Protein AF-A0A4Y2FXB4-F1 (afdb_monomer_lite)

Foldseek 3Di:
DKDFDDLVNVVPPPPDPPVVSVVQPVVPDFRWIKDFPDDAQPKTWIWIATPDPPDGDIDIDMPADDDPNDGPVLLVVQVVCVVVQNHPVVSVVRTPHPSVVSVVVVVVVVVVVVVVQLVVQVVVQCVVQVDPDPDDDFDKDKDKDFDDPPHPFTKMKIFIATPVPRGTNDIDIDGPDDDD

Secondary structure (DSSP, 8-state):
--EEPPHHHHHT-TTS-HHHHHHHHTTS---EEEEEEEEETTEEEEEEEE--TT---EEEEESS-EETTEEHHHHHHHHHHHHTT-HHHHHHHH----HHHHHHHHHHHHHHHHHHHHHHHHHHHHHHTT--SS-----EEEEEEEPPTT-SS-EEEEEEEETTT--EEEEEEEESS---

InterPro domains:
  IPR049012 Mutator-like transposase domain [PF20700] (34-180)

Organism: Araneus ventricosus (NCBI:txid182803)

Radius of gyration: 25.24 Å; chains: 1; bounding box: 47×48×73 Å

pLDDT: mean 80.43, std 16.55, range [39.0, 97.69]

Sequence (180 aa):
MNHRAGLDFVAWIDDVPYDEICLISHQGKANLYLFEDSVFGLCFNLTLKCNSSNCDFVKAFSTSKKFNKLNEINLRIVYGLRLIGRGFSAAVKLSKMAYRSLEERILLAATEVAKKTMATAAQEVKSLKNSKENVTRCGESVDSTWQRSGYSSLNNCVSVLAIDTGKILDVEIMSQYCRT

Structure (mmCIF, N/CA/C/O backbone):
data_AF-A0A4Y2FXB4-F1
#
_entry.id   AF-A0A4Y2FXB4-F1
#
loop_
_atom_site.group_PDB
_atom_site.id
_atom_site.type_symbol
_atom_site.label_atom_id
_atom_site.label_alt_id
_atom_site.label_comp_id
_atom_site.label_asym_id
_atom_site.label_entity_id
_atom_site.label_seq_id
_atom_site.pdbx_PDB_ins_code
_atom_site.Cartn_x
_atom_site.Cartn_y
_atom_site.Cartn_z
_atom_site.occupancy
_atom_site.B_iso_or_equiv
_atom_site.auth_seq_id
_atom_site.auth_comp_id
_atom_site.auth_asym_id
_atom_site.auth_atom_id
_atom_site.pdbx_PDB_model_num
ATOM 1 N N . MET A 1 1 ? 15.535 -2.207 -28.337 1.00 39.97 1 MET A N 1
ATOM 2 C CA . MET A 1 1 ? 14.732 -1.967 -29.560 1.00 39.97 1 MET A CA 1
ATOM 3 C C . MET A 1 1 ? 14.770 -0.473 -29.839 1.00 39.97 1 MET A C 1
ATOM 5 O O . MET A 1 1 ? 14.560 0.281 -28.902 1.00 39.97 1 MET A O 1
ATOM 9 N N . ASN A 1 2 ? 15.088 -0.042 -31.063 1.00 43.62 2 ASN A N 1
ATOM 10 C CA . ASN A 1 2 ? 15.205 1.384 -31.396 1.00 43.62 2 ASN A CA 1
ATOM 11 C C . ASN A 1 2 ? 13.906 1.848 -32.053 1.00 43.62 2 ASN A C 1
ATOM 13 O O . ASN A 1 2 ? 13.555 1.351 -33.124 1.00 43.62 2 ASN A O 1
ATOM 17 N N . HIS A 1 3 ? 13.204 2.790 -31.429 1.00 51.88 3 HIS A N 1
ATOM 18 C CA . HIS A 1 3 ? 11.967 3.346 -31.971 1.00 51.88 3 HIS A CA 1
ATOM 19 C C . HIS A 1 3 ? 12.134 4.841 -32.239 1.00 51.88 3 HIS A C 1
ATOM 21 O O . HIS A 1 3 ? 12.693 5.581 -31.428 1.00 51.88 3 HIS A O 1
ATOM 27 N N . ARG A 1 4 ? 11.652 5.283 -33.404 1.00 48.00 4 ARG A N 1
ATOM 28 C CA . ARG A 1 4 ? 11.570 6.703 -33.746 1.00 48.00 4 ARG A CA 1
ATOM 29 C C . ARG A 1 4 ? 10.446 7.316 -32.913 1.00 48.00 4 ARG A C 1
ATOM 31 O O . ARG A 1 4 ? 9.301 6.892 -33.051 1.00 48.00 4 ARG A O 1
ATOM 38 N N . ALA A 1 5 ? 10.765 8.276 -32.050 1.00 55.62 5 ALA A N 1
ATOM 39 C CA . ALA A 1 5 ? 9.751 8.965 -31.259 1.00 55.62 5 ALA A CA 1
ATOM 40 C C . ALA A 1 5 ? 9.024 9.994 -32.143 1.00 55.62 5 ALA A C 1
ATOM 42 O O . ALA A 1 5 ? 9.665 10.827 -32.785 1.00 55.62 5 ALA A O 1
ATOM 43 N N . GLY A 1 6 ? 7.693 9.913 -32.209 1.00 52.28 6 GLY A N 1
ATOM 44 C CA . GLY A 1 6 ? 6.861 10.971 -32.791 1.00 52.28 6 GLY A CA 1
ATOM 45 C C . GLY A 1 6 ? 6.771 12.171 -31.843 1.00 52.28 6 GLY A C 1
ATOM 46 O O . GLY A 1 6 ? 6.903 12.001 -30.634 1.00 52.28 6 GLY A O 1
ATOM 47 N N . LEU A 1 7 ? 6.534 13.372 -32.379 1.00 49.88 7 LEU A N 1
ATOM 48 C CA . LEU A 1 7 ? 6.440 14.615 -31.594 1.00 49.88 7 LEU A CA 1
ATOM 49 C C . LEU A 1 7 ? 5.371 14.534 -30.483 1.00 49.88 7 LEU A C 1
ATOM 51 O O . LEU A 1 7 ? 5.604 15.027 -29.383 1.00 49.88 7 LEU A O 1
ATOM 55 N N . ASP A 1 8 ? 4.271 13.812 -30.723 1.00 47.03 8 ASP A N 1
ATOM 56 C CA . ASP A 1 8 ? 3.184 13.612 -29.749 1.00 47.03 8 ASP A CA 1
ATOM 57 C C . ASP A 1 8 ? 3.605 12.794 -28.511 1.00 47.03 8 ASP A C 1
ATOM 59 O O . ASP A 1 8 ? 3.072 12.990 -27.423 1.00 47.03 8 ASP A O 1
ATOM 63 N N . PHE A 1 9 ? 4.591 11.897 -28.644 1.00 46.62 9 PHE A N 1
ATOM 64 C CA . PHE A 1 9 ? 5.123 11.110 -27.520 1.00 46.62 9 PHE A CA 1
ATOM 65 C C . PHE A 1 9 ? 5.947 11.976 -26.559 1.00 46.62 9 PHE A C 1
ATOM 67 O O . PHE A 1 9 ? 6.019 11.699 -25.365 1.00 46.62 9 PHE A O 1
ATOM 74 N N . VAL A 1 10 ? 6.568 13.035 -27.081 1.00 47.41 10 VAL A N 1
ATOM 75 C CA . VAL A 1 10 ? 7.488 13.891 -26.328 1.00 47.41 10 VAL A CA 1
ATOM 76 C C . VAL A 1 10 ? 6.727 14.895 -25.448 1.00 47.41 10 VAL A C 1
ATOM 78 O O . VAL A 1 10 ? 7.188 15.213 -24.358 1.00 47.41 10 VAL A O 1
ATOM 81 N N . ALA A 1 11 ? 5.525 15.313 -25.862 1.00 43.56 11 ALA A N 1
ATOM 82 C CA . ALA A 1 11 ? 4.641 16.190 -25.086 1.00 43.56 11 ALA A CA 1
ATOM 83 C C . ALA A 1 11 ? 4.040 15.520 -23.828 1.00 43.56 11 ALA A C 1
ATOM 85 O O . ALA A 1 11 ? 3.647 16.203 -22.888 1.00 43.56 11 ALA A O 1
ATOM 86 N N . TRP A 1 12 ? 3.977 14.184 -23.771 1.00 44.16 12 TRP A N 1
ATOM 87 C CA . TRP A 1 12 ? 3.423 13.453 -22.618 1.00 44.16 12 TRP A CA 1
ATOM 88 C C . TRP A 1 12 ? 4.436 13.235 -21.480 1.00 44.16 12 TRP A C 1
ATOM 90 O O . TRP A 1 12 ? 4.103 12.669 -20.440 1.00 44.16 12 TRP A O 1
ATOM 100 N N . ILE A 1 13 ? 5.694 13.641 -21.670 1.00 52.84 13 ILE A N 1
ATOM 101 C CA . ILE A 1 13 ? 6.731 13.531 -20.646 1.00 52.84 13 ILE A CA 1
ATOM 102 C C . ILE A 1 13 ? 6.708 14.827 -19.830 1.00 52.84 13 ILE A C 1
ATOM 104 O O . ILE A 1 13 ? 7.399 15.784 -20.165 1.00 52.84 13 ILE A O 1
ATOM 108 N N . ASP A 1 14 ? 5.936 14.843 -18.740 1.00 47.28 14 ASP A N 1
ATOM 109 C CA . ASP A 1 14 ? 5.791 15.992 -17.819 1.00 47.28 14 ASP A CA 1
ATOM 110 C C . ASP A 1 14 ? 7.130 16.528 -17.244 1.00 47.28 14 ASP A C 1
ATOM 112 O O . ASP A 1 14 ? 7.168 17.605 -16.654 1.00 47.28 14 ASP A O 1
ATOM 116 N N . ASP A 1 15 ? 8.235 15.793 -17.419 1.00 49.50 15 ASP A N 1
ATOM 117 C CA . ASP A 1 15 ? 9.588 16.128 -16.948 1.00 49.50 15 ASP A CA 1
ATOM 118 C C . ASP A 1 15 ? 10.507 16.750 -18.029 1.00 49.50 15 ASP A C 1
ATOM 120 O O . ASP A 1 15 ? 11.702 16.971 -17.780 1.00 49.50 15 ASP A O 1
ATOM 124 N N . VAL A 1 16 ? 10.000 17.030 -19.237 1.00 50.66 16 VAL A N 1
ATOM 125 C CA . VAL A 1 16 ? 10.765 17.736 -20.279 1.00 50.66 16 VAL A CA 1
ATOM 126 C C . VAL A 1 16 ? 10.115 19.095 -20.555 1.00 50.66 16 VAL A C 1
ATOM 128 O O . VAL A 1 16 ? 8.972 19.136 -21.007 1.00 50.66 16 VAL A O 1
ATOM 131 N N . PRO A 1 17 ? 10.808 20.222 -20.295 1.00 51.00 17 PRO A N 1
ATOM 132 C CA . PRO A 1 17 ? 10.252 21.533 -20.591 1.00 51.00 17 PRO A CA 1
ATOM 133 C C . PRO A 1 17 ? 9.960 21.645 -22.092 1.00 51.00 17 PRO A C 1
ATOM 135 O O . PRO A 1 17 ? 10.839 21.431 -22.930 1.00 51.00 17 PRO A O 1
ATOM 138 N N . TYR A 1 18 ? 8.710 21.987 -22.418 1.00 47.38 18 TYR A N 1
ATOM 139 C CA . TYR A 1 18 ? 8.207 22.131 -23.787 1.00 47.38 18 TYR A CA 1
ATOM 140 C C . TYR A 1 18 ? 9.091 23.048 -24.649 1.00 47.38 18 TYR A C 1
ATOM 142 O O . TYR A 1 18 ? 9.254 22.792 -25.842 1.00 47.38 18 TYR A O 1
ATOM 150 N N . ASP A 1 19 ? 9.729 24.051 -24.043 1.00 49.66 19 ASP A N 1
ATOM 151 C CA . ASP A 1 19 ? 10.603 25.010 -24.723 1.00 49.66 19 ASP A CA 1
ATOM 152 C C . ASP A 1 19 ? 11.883 24.365 -25.298 1.00 49.66 19 ASP A C 1
ATOM 154 O O . ASP A 1 19 ? 12.317 24.726 -26.394 1.00 49.66 19 ASP A O 1
ATOM 158 N N . GLU A 1 20 ? 12.458 23.354 -24.629 1.00 49.16 20 GLU A N 1
ATOM 159 C CA . GLU A 1 20 ? 13.649 22.632 -25.118 1.00 49.16 20 GLU A CA 1
ATOM 160 C C . GLU A 1 20 ? 13.309 21.693 -26.286 1.00 49.16 20 GLU A C 1
ATOM 162 O O . GLU A 1 20 ? 14.073 21.571 -27.245 1.00 49.16 20 GLU A O 1
ATOM 167 N N . ILE A 1 21 ? 12.133 21.061 -26.243 1.00 51.69 21 ILE A N 1
ATOM 168 C CA . ILE A 1 21 ? 11.637 20.178 -27.311 1.00 51.69 21 ILE A CA 1
ATOM 169 C C . ILE A 1 21 ? 11.300 20.997 -28.562 1.00 51.69 21 ILE A C 1
ATOM 171 O O . ILE A 1 21 ? 11.603 20.592 -29.690 1.00 51.69 21 ILE A O 1
ATOM 175 N N . CYS A 1 22 ? 10.696 22.172 -28.364 1.00 47.12 22 CYS A N 1
ATOM 176 C CA . CYS A 1 22 ? 10.256 23.046 -29.442 1.00 47.12 22 CYS A CA 1
ATOM 177 C C . CYS A 1 22 ? 11.445 23.609 -30.242 1.00 47.12 22 CYS A C 1
ATOM 179 O O . CYS A 1 22 ? 11.401 23.606 -31.476 1.00 47.12 22 CYS A O 1
ATOM 181 N N . LEU A 1 23 ? 12.551 23.967 -29.571 1.00 48.41 23 LEU A N 1
ATOM 182 C CA . LEU A 1 23 ? 13.797 24.422 -30.211 1.00 48.41 23 LEU A CA 1
ATOM 183 C C . LEU A 1 23 ? 14.425 23.363 -31.134 1.00 48.41 23 LEU A C 1
ATOM 185 O O . LEU A 1 23 ? 14.951 23.700 -32.195 1.00 48.41 23 LEU A O 1
ATOM 189 N N . ILE A 1 24 ? 14.317 22.079 -30.781 1.00 50.72 24 ILE A N 1
ATOM 190 C CA . ILE A 1 24 ? 14.834 20.962 -31.589 1.00 50.72 24 ILE A CA 1
ATOM 191 C C . ILE A 1 24 ? 13.930 20.689 -32.804 1.00 50.72 24 ILE A C 1
ATOM 193 O O . ILE A 1 24 ? 14.412 20.304 -33.873 1.00 50.72 24 ILE A O 1
ATOM 197 N N . SER A 1 25 ? 12.619 20.925 -32.677 1.00 48.75 25 SER A N 1
ATOM 198 C CA . SER A 1 25 ? 11.655 20.743 -33.772 1.00 48.75 25 SER A CA 1
ATOM 199 C C . SER A 1 25 ? 11.704 21.867 -34.821 1.00 48.75 25 SER A C 1
ATOM 201 O O . SER A 1 25 ? 11.526 21.602 -36.014 1.00 48.75 25 SER A O 1
ATOM 203 N N . HIS A 1 26 ? 12.030 23.098 -34.404 1.00 46.84 26 HIS A N 1
ATOM 204 C CA . HIS A 1 26 ? 12.062 24.283 -35.269 1.00 46.84 26 HIS A CA 1
ATOM 205 C C . HIS A 1 26 ? 13.178 24.260 -36.328 1.00 46.84 26 HIS A C 1
ATOM 207 O O . HIS A 1 26 ? 13.097 24.995 -37.310 1.00 46.84 26 HIS A O 1
ATOM 213 N N . GLN A 1 27 ? 14.188 23.394 -36.182 1.00 51.00 27 GLN A N 1
ATOM 214 C CA . GLN A 1 27 ? 15.261 23.224 -37.172 1.00 51.00 27 GLN A CA 1
ATOM 215 C C . GLN A 1 27 ? 14.937 22.231 -38.302 1.00 51.00 27 GLN A C 1
ATOM 217 O O . GLN A 1 27 ? 15.757 22.058 -39.197 1.00 51.00 27 GLN A O 1
ATOM 222 N N . GLY A 1 28 ? 13.750 21.610 -38.310 1.00 47.88 28 GLY A N 1
ATOM 223 C CA . GLY A 1 28 ? 13.306 20.746 -39.406 1.00 47.88 28 GLY A CA 1
ATOM 224 C C . GLY A 1 28 ? 14.086 19.424 -39.495 1.00 47.88 28 GLY A C 1
ATOM 225 O O . GLY A 1 28 ? 15.214 19.368 -39.966 1.00 47.88 28 GLY A O 1
ATOM 226 N N . LYS A 1 29 ? 13.433 18.315 -39.117 1.00 53.12 29 LYS A N 1
ATOM 227 C CA . LYS A 1 29 ? 13.954 16.925 -39.148 1.00 53.12 29 LYS A CA 1
ATOM 228 C C . LYS A 1 29 ? 15.009 16.567 -38.086 1.00 53.12 29 LYS A C 1
ATOM 230 O O . LYS A 1 29 ? 15.962 15.845 -38.383 1.00 53.12 29 LYS A O 1
ATOM 235 N N . ALA A 1 30 ? 14.817 16.949 -36.826 1.00 57.81 30 ALA A N 1
ATOM 236 C CA . ALA A 1 30 ? 15.563 16.296 -35.752 1.00 57.81 30 ALA A CA 1
ATOM 237 C C . ALA A 1 30 ? 15.137 14.819 -35.642 1.00 57.81 30 ALA A C 1
ATOM 239 O O . ALA A 1 30 ? 14.009 14.499 -35.266 1.00 57.81 30 ALA A O 1
ATOM 240 N N . ASN A 1 31 ? 16.034 13.899 -36.009 1.00 71.94 31 ASN A N 1
ATOM 241 C CA . ASN A 1 31 ? 15.833 12.472 -35.771 1.00 71.94 31 ASN A CA 1
ATOM 242 C C . ASN A 1 31 ? 16.103 12.190 -34.290 1.00 71.94 31 ASN A C 1
ATOM 244 O O . ASN A 1 31 ? 17.242 11.925 -33.900 1.00 71.94 31 ASN A O 1
ATOM 248 N N . LEU A 1 32 ? 15.053 12.296 -33.479 1.00 78.75 32 LEU A N 1
ATOM 249 C CA . LEU A 1 32 ? 15.070 11.901 -32.079 1.00 78.75 32 LEU A CA 1
ATOM 250 C C . LEU A 1 32 ? 14.934 10.380 -31.968 1.00 78.75 32 LEU A C 1
ATOM 252 O O . LEU A 1 32 ? 14.031 9.772 -32.552 1.00 78.75 32 LEU A O 1
ATOM 256 N N . TYR A 1 33 ? 15.835 9.781 -31.201 1.00 82.94 33 TYR A N 1
ATOM 257 C CA . TYR A 1 33 ? 15.826 8.361 -30.885 1.00 82.94 33 TYR A CA 1
ATOM 258 C C . TYR A 1 33 ? 15.604 8.181 -29.395 1.00 82.94 33 TYR A C 1
ATOM 260 O O . TYR A 1 33 ? 16.237 8.849 -28.576 1.00 82.94 33 TYR A O 1
ATOM 268 N N . LEU A 1 34 ? 14.700 7.265 -29.071 1.00 84.12 34 LEU A N 1
ATOM 269 C CA . LEU A 1 34 ? 14.448 6.835 -27.711 1.00 84.12 34 LEU A CA 1
ATOM 270 C C . LEU A 1 34 ? 15.200 5.529 -27.463 1.00 84.12 34 LEU A C 1
ATOM 272 O O . LEU A 1 34 ? 15.024 4.554 -28.199 1.00 84.12 34 LEU A O 1
ATOM 276 N N . PHE A 1 35 ? 16.026 5.527 -26.428 1.00 87.62 35 PHE A N 1
ATOM 277 C CA . PHE A 1 35 ? 16.794 4.382 -25.970 1.00 87.62 35 PHE A CA 1
ATOM 278 C C . PHE A 1 35 ? 16.254 3.917 -24.625 1.00 87.62 35 PHE A C 1
ATOM 280 O O . PHE A 1 35 ? 15.911 4.731 -23.773 1.00 87.62 35 PHE A O 1
ATOM 287 N N . GLU A 1 36 ? 16.178 2.604 -24.444 1.00 91.69 36 GLU A N 1
ATOM 288 C CA . GLU A 1 36 ? 15.923 1.999 -23.142 1.00 91.69 36 GLU A CA 1
ATOM 289 C C . GLU A 1 36 ? 17.267 1.693 -22.484 1.00 91.69 36 GLU A C 1
ATOM 291 O O . GLU A 1 36 ? 18.025 0.865 -22.988 1.00 91.69 36 GLU A O 1
ATOM 296 N N . ASP A 1 37 ? 17.562 2.364 -21.372 1.00 89.69 37 ASP A N 1
ATOM 297 C CA . ASP A 1 37 ? 18.833 2.196 -20.664 1.00 89.69 37 ASP A CA 1
ATOM 298 C C . ASP A 1 37 ? 18.769 1.034 -19.673 1.00 89.69 37 ASP A C 1
ATOM 300 O O . ASP A 1 37 ? 19.733 0.296 -19.479 1.00 89.69 37 ASP A O 1
ATOM 304 N N . SER A 1 38 ? 17.638 0.894 -18.977 1.00 89.19 38 SER A N 1
ATOM 305 C CA . SER A 1 38 ? 17.436 -0.171 -17.992 1.00 89.19 38 SER A CA 1
ATOM 306 C C . SER A 1 38 ? 15.969 -0.358 -17.621 1.00 89.19 38 SER A C 1
ATOM 308 O O . SER A 1 38 ? 15.172 0.582 -17.647 1.00 89.19 38 SER A O 1
ATOM 310 N N . VAL A 1 39 ? 15.641 -1.579 -17.191 1.00 89.81 39 VAL A N 1
ATOM 311 C CA . VAL A 1 39 ? 14.295 -1.978 -16.763 1.00 89.81 39 VAL A CA 1
ATOM 312 C C . VAL A 1 39 ? 14.332 -2.498 -15.330 1.00 89.81 39 VAL A C 1
ATOM 314 O O . VAL A 1 39 ? 15.096 -3.403 -14.998 1.00 89.81 39 VAL A O 1
ATOM 317 N N . PHE A 1 40 ? 13.467 -1.950 -14.478 1.00 88.19 40 PHE A N 1
ATOM 318 C CA . PHE A 1 40 ? 13.295 -2.365 -13.087 1.00 88.19 40 PHE A CA 1
ATOM 319 C C . PHE A 1 40 ? 11.821 -2.656 -12.808 1.00 88.19 40 PHE A C 1
ATOM 321 O O . PHE A 1 40 ? 11.053 -1.760 -12.445 1.00 88.19 40 PHE A O 1
ATOM 328 N N . GLY A 1 41 ? 11.414 -3.920 -12.943 1.00 89.94 41 GLY A N 1
ATOM 329 C CA . GLY A 1 41 ? 10.000 -4.299 -12.883 1.00 89.94 41 GLY A CA 1
ATOM 330 C C . GLY A 1 41 ? 9.238 -3.716 -14.074 1.00 89.94 41 GLY A C 1
ATOM 331 O O . GLY A 1 41 ? 9.528 -4.078 -15.206 1.00 89.94 41 GLY A O 1
ATOM 332 N N . LEU A 1 42 ? 8.295 -2.808 -13.808 1.00 90.75 42 LEU A N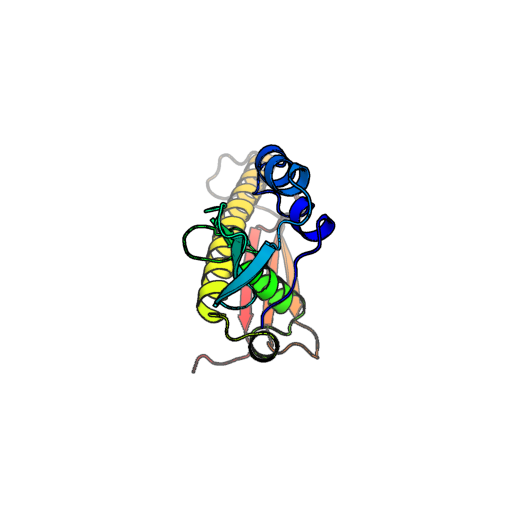 1
ATOM 333 C CA . LEU A 1 42 ? 7.517 -2.072 -14.816 1.00 90.75 42 LEU A CA 1
ATOM 334 C C . LEU A 1 42 ? 8.043 -0.650 -15.079 1.00 90.75 42 LEU A C 1
ATOM 336 O O . LEU A 1 42 ? 7.426 0.118 -15.811 1.00 90.75 42 LEU A O 1
ATOM 340 N N . CYS A 1 43 ? 9.149 -0.268 -14.444 1.00 91.06 43 CYS A N 1
ATOM 341 C CA . CYS A 1 43 ? 9.775 1.030 -14.652 1.00 91.06 43 CYS A CA 1
ATOM 342 C C . CYS A 1 43 ? 10.871 0.918 -15.707 1.00 91.06 43 CYS A C 1
ATOM 344 O O . CYS A 1 43 ? 11.767 0.082 -15.569 1.00 91.06 43 CYS A O 1
ATOM 346 N N . PHE A 1 44 ? 10.837 1.814 -16.687 1.00 90.69 44 PHE A N 1
ATOM 347 C CA . PHE A 1 44 ? 11.839 1.938 -17.737 1.00 90.69 44 PHE A CA 1
ATOM 348 C C . PHE A 1 44 ? 12.600 3.243 -17.512 1.00 90.69 44 PHE A C 1
ATOM 350 O O . PHE A 1 44 ? 11.985 4.296 -17.332 1.00 90.69 44 PHE A O 1
ATOM 357 N N . ASN A 1 45 ? 13.929 3.177 -17.477 1.00 90.81 45 ASN A N 1
ATOM 358 C CA . ASN A 1 45 ? 14.759 4.370 -17.613 1.00 90.81 45 ASN A CA 1
ATOM 359 C C . ASN A 1 45 ? 15.063 4.530 -19.101 1.00 90.81 45 ASN A C 1
ATOM 361 O O . ASN A 1 45 ? 15.537 3.588 -19.742 1.00 90.81 45 ASN A O 1
ATOM 365 N N . LEU A 1 46 ? 14.721 5.695 -19.632 1.00 90.69 46 LEU A N 1
ATOM 366 C CA . LEU A 1 46 ? 14.770 5.998 -21.048 1.00 90.69 46 LEU A CA 1
ATOM 367 C C . LEU A 1 46 ? 15.684 7.194 -21.288 1.00 90.69 46 LEU A C 1
ATOM 369 O O . LEU A 1 46 ? 15.667 8.156 -20.520 1.00 90.69 46 LEU A O 1
ATOM 373 N N . THR A 1 47 ? 16.402 7.169 -22.403 1.00 91.38 47 THR A N 1
ATOM 374 C CA . THR A 1 47 ? 17.197 8.294 -22.883 1.00 91.38 47 THR A CA 1
ATOM 375 C C . THR A 1 47 ? 16.699 8.735 -24.249 1.00 91.38 47 THR A C 1
ATOM 377 O O . THR A 1 47 ? 16.671 7.962 -25.205 1.00 91.38 47 THR A O 1
ATOM 380 N N . LEU A 1 48 ? 16.315 10.003 -24.354 1.00 89.06 48 LEU A N 1
ATOM 381 C CA . LEU A 1 48 ? 16.002 10.664 -25.611 1.00 89.06 48 LEU A CA 1
ATOM 382 C C . LEU A 1 48 ? 17.262 11.363 -26.121 1.00 89.06 48 LEU A C 1
ATOM 384 O O . LEU A 1 48 ? 17.821 12.210 -25.427 1.00 89.06 48 LEU A O 1
ATOM 388 N N . LYS A 1 49 ? 17.708 11.020 -27.328 1.00 87.00 49 LYS A N 1
ATOM 389 C CA . LYS A 1 49 ? 18.904 11.605 -27.945 1.00 87.00 49 LYS A CA 1
ATOM 390 C C . LYS A 1 49 ? 18.608 12.115 -29.349 1.00 87.00 49 LYS A C 1
ATOM 392 O O . LYS A 1 49 ? 17.937 11.444 -30.137 1.00 87.00 49 LYS A O 1
ATOM 397 N N . CYS A 1 50 ? 19.157 13.280 -29.682 1.00 84.19 50 CYS A N 1
ATOM 398 C CA . CYS A 1 50 ? 19.193 13.756 -31.058 1.00 84.19 50 CYS A CA 1
ATOM 399 C C . CYS A 1 50 ? 20.333 13.077 -31.826 1.00 84.19 50 CYS A C 1
ATOM 401 O O . CYS A 1 50 ? 21.463 13.001 -31.352 1.00 84.19 50 CYS A O 1
ATOM 403 N N . ASN A 1 51 ? 20.038 12.573 -33.023 1.00 76.69 51 ASN A N 1
ATOM 404 C CA . ASN A 1 51 ? 21.028 11.946 -33.905 1.00 76.69 51 ASN A CA 1
ATOM 405 C C . ASN A 1 51 ? 21.473 12.874 -35.047 1.00 76.69 51 ASN A C 1
ATOM 407 O O . ASN A 1 51 ? 21.862 12.408 -36.117 1.00 76.69 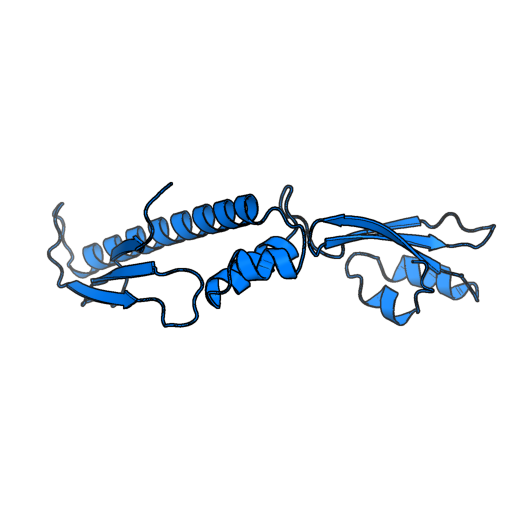51 ASN A O 1
ATOM 411 N N . SER A 1 52 ? 21.333 14.185 -34.860 1.00 80.31 52 SER A N 1
ATOM 412 C CA . SER A 1 52 ? 21.895 15.175 -35.776 1.00 80.31 52 SER A CA 1
ATOM 413 C C . SER A 1 52 ? 23.359 15.415 -35.417 1.00 80.31 52 SER A C 1
ATOM 415 O O . SER A 1 52 ? 23.690 15.506 -34.239 1.00 80.31 52 SER A O 1
ATOM 417 N N . SER A 1 53 ? 24.232 15.553 -36.416 1.00 73.12 53 SER A N 1
ATOM 418 C CA . SER A 1 53 ? 25.671 15.782 -36.208 1.00 73.12 53 SER A CA 1
ATOM 419 C C . SER A 1 53 ? 25.990 17.083 -35.464 1.00 73.12 53 SER A C 1
ATOM 421 O O . SER A 1 53 ? 27.080 17.216 -34.924 1.00 73.12 53 SER A O 1
ATOM 423 N N . ASN A 1 54 ? 25.047 18.030 -35.436 1.00 75.75 54 ASN A N 1
ATOM 424 C CA . ASN A 1 54 ? 25.215 19.356 -34.837 1.00 75.75 54 ASN A CA 1
ATOM 425 C C . ASN A 1 54 ? 24.369 19.531 -33.561 1.00 75.75 54 ASN A C 1
ATOM 427 O O . ASN A 1 54 ? 24.037 20.657 -33.198 1.00 75.75 54 ASN A O 1
ATOM 431 N N . CYS A 1 55 ? 23.934 18.436 -32.927 1.00 74.25 55 CYS A N 1
ATOM 432 C CA . CYS A 1 55 ? 23.051 18.488 -31.766 1.00 74.25 55 CYS A CA 1
ATOM 433 C C . CYS A 1 55 ? 23.485 17.495 -30.683 1.00 74.25 55 CYS A C 1
ATOM 435 O O . CYS A 1 55 ? 23.331 16.286 -30.847 1.00 74.25 55 CYS A O 1
ATOM 437 N N . ASP A 1 56 ? 23.923 18.023 -29.542 1.00 81.25 56 ASP A N 1
ATOM 438 C CA . ASP A 1 56 ? 24.340 17.235 -28.373 1.00 81.25 56 ASP A CA 1
ATOM 439 C C . ASP A 1 56 ? 23.194 16.974 -27.384 1.00 81.25 56 ASP A C 1
ATOM 441 O O . ASP A 1 56 ? 23.413 16.623 -26.225 1.00 81.25 56 ASP A O 1
ATOM 445 N N . PHE A 1 57 ? 21.944 17.150 -27.822 1.00 83.00 57 PHE A N 1
ATOM 446 C CA . PHE A 1 57 ? 20.792 16.952 -26.955 1.00 83.00 57 PHE A CA 1
ATOM 447 C C . PHE A 1 57 ? 20.676 15.489 -26.518 1.00 83.00 57 PHE A C 1
ATOM 449 O O . PHE A 1 57 ? 20.462 14.585 -27.336 1.00 83.00 57 PHE A O 1
ATOM 456 N N . VAL A 1 58 ? 20.759 15.287 -25.205 1.00 85.62 58 VAL A N 1
ATOM 457 C CA . VAL A 1 58 ? 20.529 14.016 -24.526 1.00 85.62 58 VAL A CA 1
ATOM 458 C C . VAL A 1 58 ? 19.742 14.296 -23.254 1.00 85.62 58 VAL A C 1
ATOM 460 O O . VAL A 1 58 ? 20.163 15.092 -22.416 1.00 85.62 58 VAL A O 1
ATOM 463 N N . LYS A 1 59 ? 18.611 13.616 -23.085 1.00 87.56 59 LYS A N 1
ATOM 464 C CA . LYS A 1 59 ? 17.780 13.717 -21.888 1.00 87.56 59 LYS A CA 1
ATOM 465 C C . LYS A 1 59 ? 17.404 12.330 -21.396 1.00 87.56 59 LYS A C 1
ATOM 467 O O . LYS A 1 59 ? 16.688 11.604 -22.080 1.00 87.56 59 LYS A O 1
ATOM 472 N N . ALA A 1 60 ? 17.855 11.991 -20.194 1.00 89.62 60 ALA A N 1
ATOM 473 C CA . ALA A 1 60 ? 17.425 10.790 -19.494 1.00 89.62 60 ALA A CA 1
ATOM 474 C C . ALA A 1 60 ? 16.209 11.097 -18.611 1.00 89.62 60 ALA A C 1
ATOM 476 O O . ALA A 1 60 ? 16.169 12.126 -17.932 1.00 89.62 60 ALA A O 1
ATOM 477 N N . PHE A 1 61 ? 15.231 10.198 -18.603 1.00 88.25 61 PHE A N 1
ATOM 478 C CA . PHE A 1 61 ? 14.049 10.268 -17.749 1.00 88.25 61 PHE A CA 1
ATOM 479 C C . PHE A 1 61 ? 13.558 8.860 -17.385 1.00 88.25 61 PHE A C 1
ATOM 481 O O . PHE A 1 61 ? 14.012 7.849 -17.918 1.00 88.25 61 PHE A O 1
ATOM 488 N N . SER A 1 62 ? 12.649 8.779 -16.418 1.00 89.19 62 SER A N 1
ATOM 489 C CA . SER A 1 62 ? 12.092 7.521 -15.915 1.00 89.19 62 SER A CA 1
ATOM 490 C C . SER A 1 62 ? 10.594 7.497 -16.177 1.00 89.19 62 SER A C 1
ATOM 492 O O . SER A 1 62 ? 9.918 8.488 -15.924 1.00 89.19 62 SER A O 1
ATOM 494 N N . THR A 1 63 ? 10.045 6.363 -16.617 1.00 89.25 63 THR A N 1
ATOM 495 C CA . THR A 1 63 ? 8.592 6.228 -16.855 1.00 89.25 63 THR A CA 1
ATOM 496 C C . THR A 1 63 ? 7.758 6.225 -15.574 1.00 89.25 63 THR A C 1
ATOM 498 O O . THR A 1 63 ? 6.533 6.276 -15.620 1.00 89.25 63 THR A O 1
ATOM 501 N N . SER A 1 64 ? 8.408 6.134 -14.415 1.00 89.31 64 SER A N 1
ATOM 502 C CA . SER A 1 64 ? 7.769 6.224 -13.108 1.00 89.31 64 SER A CA 1
ATOM 503 C C . SER A 1 64 ? 8.576 7.122 -12.192 1.00 89.31 64 SER A C 1
ATOM 505 O O . SER A 1 64 ? 9.809 7.044 -12.150 1.00 89.31 64 SER A O 1
ATOM 507 N N . LYS A 1 65 ? 7.862 7.876 -11.352 1.00 88.56 65 LYS A N 1
ATOM 508 C CA . LYS A 1 65 ? 8.460 8.572 -10.214 1.00 88.56 65 LYS A CA 1
ATOM 509 C C . LYS A 1 65 ? 9.125 7.567 -9.279 1.00 88.56 65 LYS A C 1
ATOM 511 O O . LYS A 1 65 ? 8.667 6.424 -9.124 1.00 88.56 65 LYS A O 1
ATOM 516 N N . LYS A 1 66 ? 10.212 8.011 -8.654 1.00 84.31 66 LYS A N 1
ATOM 517 C CA . LYS A 1 66 ? 10.947 7.255 -7.642 1.00 84.31 66 LYS A CA 1
ATOM 518 C C . LYS A 1 66 ? 10.677 7.879 -6.283 1.00 84.31 66 LYS A C 1
ATOM 520 O O . LYS A 1 66 ? 10.938 9.057 -6.075 1.00 84.31 66 LYS A O 1
ATOM 525 N N . PHE A 1 67 ? 10.177 7.074 -5.354 1.00 78.56 67 PHE A N 1
ATOM 526 C CA . PHE A 1 67 ? 10.114 7.432 -3.942 1.00 78.56 67 PHE A CA 1
ATOM 527 C C . PHE A 1 67 ? 11.228 6.687 -3.214 1.00 78.56 67 PHE A C 1
ATOM 529 O O . PHE A 1 67 ? 11.188 5.459 -3.058 1.00 78.56 67 PHE A O 1
ATOM 536 N N . ASN A 1 68 ? 12.242 7.438 -2.783 1.00 77.88 68 ASN A N 1
ATOM 537 C CA . ASN A 1 68 ? 13.527 6.919 -2.320 1.00 77.88 68 ASN A CA 1
ATOM 538 C C . ASN A 1 68 ? 14.191 6.046 -3.402 1.00 77.88 68 ASN A C 1
ATOM 540 O O . ASN A 1 68 ? 14.624 6.550 -4.433 1.00 77.88 68 ASN A O 1
ATOM 544 N N . LYS A 1 69 ? 14.253 4.728 -3.180 1.00 79.69 69 LYS A N 1
ATOM 545 C CA . LYS A 1 69 ? 14.869 3.743 -4.086 1.00 79.69 69 LYS A CA 1
ATOM 546 C C . LYS A 1 69 ? 13.846 2.883 -4.833 1.00 79.69 69 LYS A C 1
ATOM 548 O O . LYS A 1 69 ? 14.219 1.881 -5.434 1.00 79.69 69 LYS A O 1
ATOM 553 N N . LEU A 1 70 ? 12.558 3.221 -4.756 1.00 82.12 70 LEU A N 1
ATOM 554 C CA . LEU A 1 70 ? 11.492 2.392 -5.307 1.00 82.12 70 LEU A CA 1
ATOM 555 C C . LEU A 1 70 ? 10.673 3.138 -6.340 1.00 82.12 70 LEU A C 1
ATOM 557 O O . LEU A 1 70 ? 10.313 4.298 -6.157 1.00 82.12 70 LEU A O 1
ATOM 561 N N . ASN A 1 71 ? 10.352 2.418 -7.408 1.00 88.88 71 ASN A N 1
ATOM 562 C CA . ASN A 1 71 ? 9.507 2.926 -8.470 1.00 88.88 71 ASN A CA 1
ATOM 563 C C . ASN A 1 71 ? 8.053 2.868 -8.008 1.00 88.88 71 ASN A C 1
ATOM 565 O O . ASN A 1 71 ? 7.554 1.805 -7.624 1.00 88.88 71 ASN A O 1
ATOM 569 N N . GLU A 1 72 ? 7.380 4.009 -8.065 1.00 90.88 72 GLU A N 1
ATOM 570 C CA . GLU A 1 72 ? 5.982 4.145 -7.678 1.00 90.88 72 GLU A CA 1
ATOM 571 C C . GLU A 1 72 ? 5.078 3.155 -8.427 1.00 90.88 72 GLU A C 1
ATOM 573 O O . GLU A 1 72 ? 4.244 2.495 -7.807 1.00 90.88 72 GLU A O 1
ATOM 578 N N . ILE A 1 73 ? 5.297 2.975 -9.733 1.00 92.44 73 ILE A N 1
ATOM 579 C CA . ILE A 1 73 ? 4.536 2.026 -10.555 1.00 92.44 73 ILE A CA 1
ATOM 580 C C . ILE A 1 73 ? 4.620 0.591 -10.019 1.00 92.44 73 ILE A C 1
ATOM 582 O O . ILE A 1 73 ? 3.616 -0.120 -9.968 1.00 92.44 73 ILE A O 1
ATOM 586 N N . ASN A 1 74 ? 5.798 0.186 -9.539 1.00 92.38 74 ASN A N 1
ATOM 587 C CA . ASN A 1 74 ? 6.003 -1.144 -8.979 1.00 92.38 74 ASN A CA 1
ATOM 588 C C . ASN A 1 74 ? 5.281 -1.295 -7.636 1.00 92.38 74 ASN A C 1
ATOM 590 O O . ASN A 1 74 ? 4.706 -2.343 -7.359 1.00 92.38 74 ASN A O 1
ATOM 594 N N . L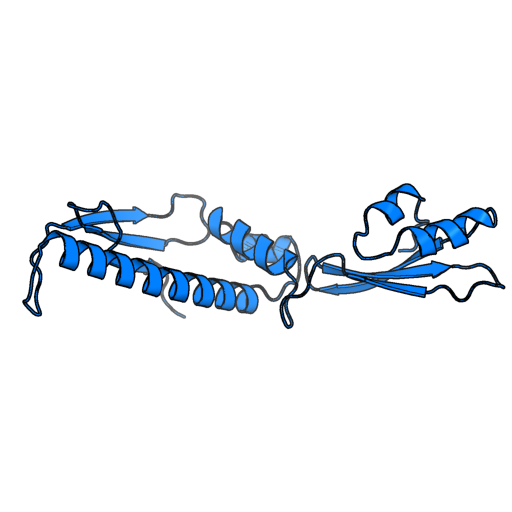EU A 1 75 ? 5.272 -0.250 -6.807 1.00 92.38 75 LEU A N 1
ATOM 595 C CA . LEU A 1 75 ? 4.535 -0.258 -5.545 1.00 92.38 75 LEU A CA 1
ATOM 596 C C . LEU A 1 75 ? 3.022 -0.368 -5.790 1.00 92.38 75 LEU A C 1
ATOM 598 O O . LEU A 1 75 ? 2.352 -1.202 -5.181 1.00 92.38 75 LEU A O 1
ATOM 602 N N . ARG A 1 76 ? 2.494 0.436 -6.722 1.00 92.88 76 ARG A N 1
ATOM 603 C CA . ARG A 1 76 ? 1.066 0.470 -7.065 1.00 92.88 76 ARG A CA 1
ATOM 604 C C . ARG A 1 76 ? 0.579 -0.856 -7.640 1.00 92.88 76 ARG A C 1
ATOM 606 O O . ARG A 1 76 ? -0.481 -1.326 -7.233 1.00 92.88 76 ARG A O 1
ATOM 613 N N . ILE A 1 77 ? 1.344 -1.489 -8.535 1.00 93.81 77 ILE A N 1
ATOM 614 C CA . ILE A 1 77 ? 0.929 -2.782 -9.093 1.00 93.81 77 ILE A CA 1
ATOM 615 C C . ILE A 1 77 ? 0.941 -3.879 -8.025 1.00 93.81 77 ILE A C 1
ATOM 617 O O . ILE A 1 77 ? -0.010 -4.650 -7.951 1.00 93.81 77 ILE A O 1
ATOM 621 N N . VAL A 1 78 ? 1.951 -3.923 -7.144 1.00 92.94 78 VAL A N 1
ATOM 622 C CA . VAL A 1 78 ? 1.990 -4.895 -6.036 1.00 92.94 78 VAL A CA 1
ATOM 623 C C . VAL A 1 78 ? 0.792 -4.701 -5.112 1.00 92.94 78 VAL A C 1
ATOM 625 O O . VAL A 1 78 ? 0.132 -5.676 -4.750 1.00 92.94 78 VAL A O 1
ATOM 628 N N . TYR A 1 79 ? 0.468 -3.452 -4.778 1.00 93.00 79 TYR A N 1
ATOM 629 C CA . TYR A 1 79 ? -0.711 -3.128 -3.983 1.00 93.00 79 TYR A CA 1
ATOM 630 C C . TYR A 1 79 ? -2.008 -3.595 -4.662 1.00 93.00 79 TYR A C 1
ATOM 632 O O . TYR A 1 79 ? -2.793 -4.320 -4.052 1.00 93.00 79 TYR A O 1
ATOM 640 N N . GLY A 1 80 ? -2.195 -3.279 -5.948 1.00 93.44 80 GLY A N 1
ATOM 641 C CA . GLY A 1 80 ? -3.362 -3.708 -6.723 1.00 93.44 80 GLY A CA 1
ATOM 642 C C . GLY A 1 80 ? -3.505 -5.230 -6.804 1.00 93.44 80 GLY A C 1
ATOM 643 O O . GLY A 1 80 ? -4.587 -5.763 -6.567 1.00 93.44 80 GLY A O 1
ATOM 644 N N . LEU A 1 81 ? -2.407 -5.952 -7.053 1.00 91.44 81 LEU A N 1
ATOM 645 C CA . L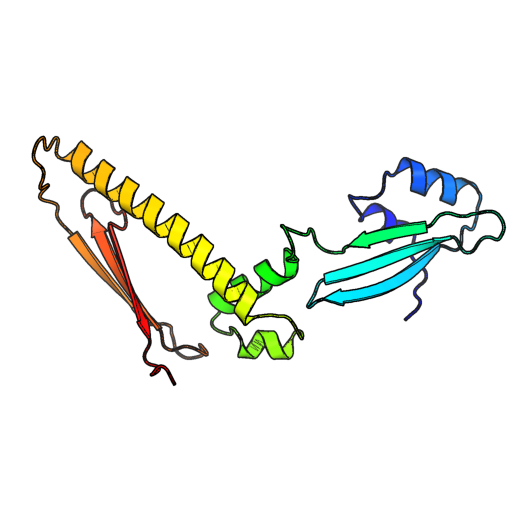EU A 1 81 ? -2.392 -7.418 -7.094 1.00 91.44 81 LEU A CA 1
ATOM 646 C C . LEU A 1 81 ? -2.789 -8.051 -5.755 1.00 91.44 81 LEU A C 1
ATOM 648 O O . LEU A 1 81 ? -3.438 -9.102 -5.748 1.00 91.44 81 LEU A O 1
ATOM 652 N N . ARG A 1 82 ? -2.423 -7.425 -4.628 1.00 88.12 82 ARG A N 1
ATOM 653 C CA . ARG A 1 82 ? -2.857 -7.857 -3.291 1.00 88.12 82 ARG A CA 1
ATOM 654 C C . ARG A 1 82 ? -4.353 -7.633 -3.082 1.00 88.12 82 ARG A C 1
ATOM 656 O O . ARG A 1 82 ? -5.016 -8.535 -2.579 1.00 88.12 82 ARG A O 1
ATOM 663 N N . LEU A 1 83 ? -4.890 -6.489 -3.510 1.00 88.19 83 LEU A N 1
ATOM 664 C CA . LEU A 1 83 ? -6.320 -6.180 -3.383 1.00 88.19 83 LEU A CA 1
ATOM 665 C C . LEU A 1 83 ? -7.207 -7.177 -4.146 1.00 88.19 83 LEU A C 1
ATOM 667 O O . LEU A 1 83 ? -8.224 -7.626 -3.622 1.00 88.19 83 LEU A O 1
ATOM 671 N N . ILE A 1 84 ? -6.791 -7.588 -5.347 1.00 88.19 84 ILE A N 1
ATOM 672 C CA . ILE A 1 84 ? -7.533 -8.572 -6.157 1.00 88.19 84 ILE A CA 1
ATOM 673 C C . ILE A 1 84 ? -7.220 -10.034 -5.798 1.00 88.19 84 ILE A C 1
ATOM 675 O O . ILE A 1 84 ? -7.678 -10.944 -6.487 1.00 88.19 84 ILE A O 1
ATOM 679 N N . GLY A 1 85 ? -6.387 -10.288 -4.782 1.00 85.00 85 GLY A N 1
ATOM 680 C CA . GLY A 1 85 ? -6.100 -11.651 -4.332 1.00 85.00 85 GLY A CA 1
ATOM 681 C C . GLY A 1 85 ? -5.175 -12.479 -5.211 1.00 85.00 85 GLY A C 1
ATOM 682 O O . GLY A 1 85 ? -5.133 -13.697 -5.061 1.00 85.00 85 GLY A O 1
ATOM 683 N N . ARG A 1 86 ? -4.467 -11.858 -6.158 1.00 86.88 86 ARG A N 1
ATOM 684 C CA . ARG A 1 86 ? -3.568 -12.562 -7.090 1.00 86.88 86 ARG A CA 1
ATOM 685 C C . ARG A 1 86 ? -2.097 -12.484 -6.681 1.00 86.88 86 ARG A C 1
ATOM 687 O O . ARG A 1 86 ? -1.306 -13.328 -7.102 1.00 86.88 86 ARG A O 1
ATOM 694 N N . GLY A 1 87 ? -1.756 -11.479 -5.871 1.00 86.88 87 GLY A N 1
ATOM 695 C CA . GLY A 1 87 ? -0.493 -11.328 -5.152 1.00 86.88 87 GLY A CA 1
ATOM 696 C C . GLY A 1 87 ? 0.760 -11.691 -5.954 1.00 86.88 87 GLY A C 1
ATOM 697 O O . GLY A 1 87 ? 0.915 -11.333 -7.125 1.00 86.88 87 GLY A O 1
ATOM 698 N N . PHE A 1 88 ? 1.660 -12.427 -5.299 1.00 87.69 88 PHE A N 1
ATOM 699 C CA . PHE A 1 88 ? 2.958 -12.825 -5.843 1.00 87.69 88 PHE A CA 1
ATOM 700 C C . PHE A 1 88 ? 2.840 -13.661 -7.125 1.00 87.69 88 PHE A C 1
ATOM 702 O O . PHE A 1 88 ? 3.583 -13.434 -8.078 1.00 87.69 88 PHE A O 1
ATOM 709 N N . SER A 1 89 ? 1.879 -14.589 -7.183 1.00 86.56 89 SER A N 1
ATOM 710 C CA . SER A 1 89 ? 1.703 -15.496 -8.323 1.00 86.56 89 SER A CA 1
ATOM 711 C C . SER A 1 89 ? 1.414 -14.756 -9.631 1.00 86.56 89 SER A C 1
ATOM 713 O O . SER A 1 89 ? 1.876 -15.182 -10.689 1.00 86.56 89 SER A O 1
ATOM 715 N N . ALA A 1 90 ? 0.672 -13.645 -9.579 1.00 88.81 90 ALA A N 1
ATOM 716 C CA . ALA A 1 90 ? 0.480 -12.780 -10.741 1.00 88.81 90 ALA A CA 1
ATOM 717 C C . ALA A 1 90 ? 1.673 -11.851 -10.983 1.00 88.81 90 ALA A C 1
ATOM 719 O O . ALA A 1 90 ? 2.057 -11.655 -12.134 1.00 88.81 90 ALA A O 1
ATOM 720 N N . ALA A 1 91 ? 2.294 -11.322 -9.927 1.00 89.88 91 ALA A N 1
ATOM 721 C CA . ALA A 1 91 ? 3.432 -10.417 -10.068 1.00 89.88 91 ALA A CA 1
ATOM 722 C C . ALA A 1 91 ? 4.594 -11.056 -10.840 1.00 89.88 91 ALA A C 1
ATOM 724 O O . ALA A 1 91 ? 5.124 -10.432 -11.753 1.00 89.88 91 ALA A O 1
ATOM 725 N N . VAL A 1 92 ? 4.924 -12.317 -10.534 1.00 88.88 92 VAL A N 1
ATOM 726 C CA . VAL A 1 92 ? 5.988 -13.075 -11.218 1.00 88.88 92 VAL A CA 1
ATOM 727 C C . VAL A 1 92 ? 5.701 -13.259 -12.711 1.00 88.88 92 VAL A C 1
ATOM 729 O O . VAL A 1 92 ? 6.631 -13.264 -13.513 1.00 88.88 92 VAL A O 1
ATOM 732 N N . LYS A 1 93 ? 4.424 -13.380 -13.100 1.00 89.94 93 LYS A N 1
ATOM 733 C CA . LYS A 1 93 ? 4.019 -13.483 -14.511 1.00 89.94 93 LYS A CA 1
ATOM 734 C C . LYS A 1 93 ? 4.111 -12.146 -15.245 1.00 89.94 93 LYS A C 1
ATOM 736 O O . LYS A 1 93 ? 4.341 -12.142 -16.447 1.00 89.94 93 LYS A O 1
ATOM 741 N N . LEU A 1 94 ? 3.912 -11.033 -14.536 1.00 86.25 94 LEU A N 1
ATOM 742 C CA . LEU A 1 94 ? 3.937 -9.692 -15.119 1.00 86.25 94 LEU A CA 1
ATOM 743 C C . LEU A 1 94 ? 5.355 -9.131 -15.251 1.00 86.25 94 LEU A C 1
ATOM 745 O O . LEU A 1 94 ? 5.680 -8.547 -16.278 1.00 86.25 94 LEU A O 1
ATOM 749 N N . SER A 1 95 ? 6.198 -9.260 -14.222 1.00 83.31 95 SER A N 1
ATOM 750 C CA . SER A 1 95 ? 7.570 -8.742 -14.274 1.00 83.31 95 SER A CA 1
ATOM 751 C C . SER A 1 95 ? 8.476 -9.334 -13.191 1.00 83.31 95 SER A C 1
ATOM 753 O O . SER A 1 95 ? 8.027 -9.756 -12.124 1.00 83.31 95 SER A O 1
ATOM 755 N N . LYS A 1 96 ? 9.793 -9.279 -13.420 1.00 77.38 96 LYS A N 1
ATOM 756 C CA . LYS A 1 96 ? 10.817 -9.593 -12.409 1.00 77.38 96 LYS A CA 1
ATOM 757 C C . LYS A 1 96 ? 11.023 -8.413 -11.451 1.00 77.38 96 LYS A C 1
ATOM 759 O O . LYS A 1 96 ? 12.080 -7.792 -11.427 1.00 77.38 96 LYS A O 1
ATOM 764 N N . MET A 1 97 ? 9.994 -8.066 -10.685 1.00 83.88 97 MET A N 1
ATOM 765 C CA . MET A 1 97 ? 10.089 -7.039 -9.645 1.00 83.88 97 MET A CA 1
ATOM 766 C C . MET A 1 97 ? 10.419 -7.628 -8.275 1.00 83.88 97 MET A C 1
ATOM 768 O O . MET A 1 97 ? 10.073 -8.771 -7.979 1.00 83.88 97 MET A O 1
ATOM 772 N N . ALA A 1 98 ? 11.044 -6.823 -7.411 1.00 86.38 98 ALA A N 1
ATOM 773 C CA . ALA A 1 98 ? 11.340 -7.168 -6.019 1.00 86.38 98 ALA A CA 1
ATOM 774 C C . ALA A 1 98 ? 10.061 -7.175 -5.153 1.00 86.38 98 ALA A C 1
ATOM 776 O O . ALA A 1 98 ? 9.914 -6.384 -4.222 1.00 86.38 98 ALA A O 1
ATOM 777 N N . TYR A 1 99 ? 9.115 -8.061 -5.484 1.00 90.12 99 TYR A N 1
ATOM 778 C CA . TYR A 1 99 ? 7.761 -8.098 -4.930 1.00 90.12 99 TYR A CA 1
ATOM 779 C C . TYR A 1 99 ? 7.754 -8.123 -3.400 1.00 90.12 99 TYR A C 1
ATOM 781 O O . TYR A 1 99 ? 7.034 -7.343 -2.793 1.00 90.12 99 TYR A O 1
ATOM 789 N N . ARG A 1 100 ? 8.581 -8.969 -2.772 1.00 89.69 100 ARG A N 1
ATOM 790 C CA . ARG A 1 100 ? 8.628 -9.107 -1.305 1.00 89.69 100 ARG A CA 1
ATOM 791 C C . ARG A 1 100 ? 9.052 -7.818 -0.603 1.00 89.69 100 ARG A C 1
ATOM 793 O O . ARG A 1 100 ? 8.418 -7.423 0.364 1.00 89.69 100 ARG A O 1
ATOM 800 N N . SER A 1 101 ? 10.054 -7.121 -1.138 1.00 90.00 101 SER A N 1
ATOM 801 C CA . SER A 1 101 ? 10.496 -5.832 -0.591 1.00 90.00 101 SER A CA 1
ATOM 802 C C . SER A 1 101 ? 9.425 -4.745 -0.751 1.00 90.00 101 SER A C 1
ATOM 804 O O . SER A 1 101 ? 9.208 -3.933 0.147 1.00 90.00 101 SER A O 1
ATOM 806 N N . LEU A 1 102 ? 8.712 -4.739 -1.881 1.00 91.69 102 LEU A N 1
ATOM 807 C CA . LEU A 1 102 ? 7.595 -3.818 -2.110 1.00 91.69 102 LEU A CA 1
ATOM 808 C C . LEU A 1 102 ? 6.415 -4.120 -1.175 1.00 91.69 102 LEU A C 1
ATOM 810 O O . LEU A 1 102 ? 5.833 -3.207 -0.598 1.00 91.69 102 LEU A O 1
ATOM 814 N N . GLU A 1 103 ? 6.091 -5.400 -1.007 1.00 91.44 103 GLU A N 1
ATOM 815 C CA . GLU A 1 103 ? 5.045 -5.905 -0.119 1.00 91.44 103 GLU A CA 1
ATOM 816 C C . GLU A 1 103 ? 5.304 -5.535 1.344 1.00 91.44 103 GLU A C 1
ATOM 818 O O . GLU A 1 103 ? 4.396 -5.051 2.017 1.00 91.44 103 GLU A O 1
ATOM 823 N N . GLU A 1 104 ? 6.539 -5.688 1.819 1.00 91.31 104 GLU A N 1
ATOM 824 C CA . GLU A 1 104 ? 6.937 -5.298 3.173 1.00 91.31 104 GLU A CA 1
ATOM 825 C C . GLU A 1 104 ? 6.723 -3.801 3.418 1.00 91.31 104 GLU A C 1
ATOM 827 O O . GLU A 1 104 ? 6.165 -3.403 4.439 1.00 91.31 104 GLU A O 1
ATOM 832 N N . ARG A 1 105 ? 7.070 -2.944 2.453 1.00 91.81 105 ARG A N 1
ATOM 833 C CA . ARG A 1 105 ? 6.827 -1.501 2.593 1.00 91.81 105 ARG A CA 1
ATOM 834 C C . ARG A 1 105 ? 5.354 -1.131 2.600 1.00 91.81 105 ARG A C 1
ATOM 836 O O . ARG A 1 105 ? 4.971 -0.218 3.327 1.00 91.81 105 ARG A O 1
ATOM 843 N N . ILE A 1 106 ? 4.542 -1.820 1.801 1.00 93.00 106 ILE A N 1
ATOM 844 C CA . ILE A 1 106 ? 3.086 -1.654 1.831 1.00 93.00 106 ILE A CA 1
ATOM 845 C C . ILE A 1 106 ? 2.559 -2.046 3.211 1.00 93.00 106 ILE A C 1
ATOM 847 O O . ILE A 1 106 ? 1.759 -1.308 3.777 1.00 93.00 106 ILE A O 1
ATOM 851 N N . LEU A 1 107 ? 3.027 -3.167 3.767 1.00 92.19 107 LEU A N 1
ATOM 852 C CA . LEU A 1 107 ? 2.639 -3.621 5.100 1.00 92.19 107 LEU A CA 1
ATOM 853 C C . LEU A 1 107 ? 3.015 -2.600 6.178 1.00 92.19 107 LEU A C 1
ATOM 855 O O . LEU A 1 107 ? 2.171 -2.267 7.007 1.00 92.19 107 LEU A O 1
ATOM 859 N N . LEU A 1 108 ? 4.239 -2.068 6.148 1.00 93.38 108 LEU A N 1
ATOM 860 C CA . LEU A 1 108 ? 4.687 -1.038 7.090 1.00 93.38 108 LEU A CA 1
ATOM 861 C C . LEU A 1 108 ? 3.802 0.212 7.014 1.00 93.38 108 LEU A C 1
ATOM 863 O O . LEU A 1 108 ? 3.308 0.676 8.039 1.00 93.38 108 LEU A O 1
ATOM 867 N N . ALA A 1 109 ? 3.548 0.719 5.804 1.00 93.25 109 ALA A N 1
ATOM 868 C CA . ALA A 1 109 ? 2.709 1.898 5.608 1.00 93.25 109 ALA A CA 1
ATOM 869 C C . ALA A 1 109 ? 1.259 1.661 6.067 1.00 93.25 109 ALA A C 1
ATOM 871 O O . ALA A 1 109 ? 0.689 2.497 6.764 1.00 93.25 109 ALA A O 1
ATOM 872 N N . ALA A 1 110 ? 0.674 0.512 5.719 1.00 93.69 110 ALA A N 1
ATOM 873 C CA . ALA A 1 110 ? -0.680 0.151 6.130 1.00 93.69 110 ALA A CA 1
ATOM 874 C C . ALA A 1 110 ? -0.794 -0.009 7.654 1.00 93.69 110 ALA A C 1
ATOM 876 O O . ALA A 1 110 ? -1.764 0.458 8.244 1.00 93.69 110 ALA A O 1
ATOM 877 N N . THR A 1 111 ? 0.210 -0.616 8.291 1.00 94.50 111 THR A N 1
ATOM 878 C CA . THR A 1 111 ? 0.253 -0.811 9.748 1.00 94.50 111 THR A CA 1
ATOM 879 C C . THR A 1 111 ? 0.328 0.522 10.485 1.00 94.50 111 THR A C 1
ATOM 881 O O . THR A 1 111 ? -0.376 0.718 11.471 1.00 94.50 111 THR A O 1
ATOM 884 N N . GLU A 1 112 ? 1.155 1.450 10.003 1.00 96.50 112 GLU A N 1
ATOM 885 C CA . GLU A 1 112 ? 1.287 2.779 10.603 1.00 96.50 112 GLU A CA 1
ATOM 886 C C . GLU A 1 112 ? -0.024 3.566 10.515 1.00 96.50 112 GLU A C 1
ATOM 888 O O . GLU A 1 112 ? -0.497 4.118 11.512 1.00 96.50 112 GLU A O 1
ATOM 893 N N . VAL A 1 113 ? -0.658 3.559 9.336 1.00 96.50 113 VAL A N 1
ATOM 894 C CA . VAL A 1 113 ? -1.967 4.192 9.142 1.00 96.50 113 VAL A CA 1
ATOM 895 C C . VAL A 1 113 ? -3.004 3.558 10.065 1.00 96.50 113 VAL A C 1
ATOM 897 O O . VAL A 1 113 ? -3.677 4.295 10.779 1.00 96.50 113 VAL A O 1
ATOM 900 N N . ALA A 1 114 ? -3.083 2.224 10.115 1.00 95.44 114 ALA A N 1
ATOM 901 C CA . ALA A 1 114 ? -4.033 1.508 10.960 1.00 95.44 114 ALA A CA 1
ATOM 902 C C . ALA A 1 114 ? -3.871 1.875 12.442 1.00 95.44 114 ALA A C 1
ATOM 904 O O . ALA A 1 114 ? -4.845 2.261 13.088 1.00 95.44 114 ALA A O 1
ATOM 905 N N . LYS A 1 115 ? -2.642 1.837 12.974 1.00 96.50 115 LYS A N 1
ATOM 906 C CA . LYS A 1 115 ? -2.353 2.214 14.368 1.00 96.50 115 LYS A CA 1
ATOM 907 C C . LYS A 1 115 ? -2.802 3.635 14.673 1.00 96.50 115 LYS A C 1
ATOM 909 O O . LYS A 1 115 ? -3.473 3.864 15.677 1.00 96.50 115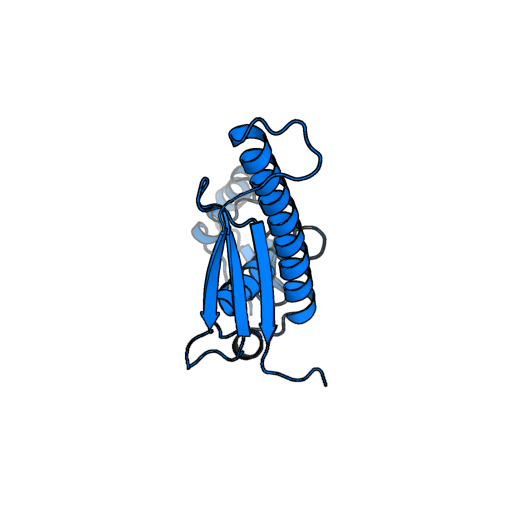 LYS A O 1
ATOM 914 N N . LYS A 1 116 ? -2.468 4.585 13.796 1.00 97.69 116 LYS A N 1
ATOM 915 C CA . LYS A 1 116 ? -2.856 5.986 13.968 1.00 97.69 116 LYS A CA 1
ATOM 916 C C . LYS A 1 116 ? -4.375 6.147 13.949 1.00 97.69 116 LYS A C 1
ATOM 918 O O . LYS A 1 116 ? -4.922 6.803 14.830 1.00 97.69 116 LYS A O 1
ATOM 923 N N . THR A 1 117 ? -5.060 5.535 12.984 1.00 97.25 117 THR A N 1
ATOM 924 C CA . THR A 1 117 ? -6.519 5.648 12.858 1.00 97.25 117 THR A CA 1
ATOM 925 C C . THR A 1 117 ? -7.258 4.990 14.017 1.00 97.25 117 THR A C 1
ATOM 927 O O . THR A 1 117 ? -8.208 5.581 14.523 1.00 97.25 117 THR A O 1
ATOM 930 N N . MET A 1 118 ? -6.808 3.820 14.479 1.00 97.00 118 MET A N 1
ATOM 931 C CA . MET A 1 118 ? -7.413 3.117 15.617 1.00 97.00 118 MET A CA 1
ATOM 932 C C . MET A 1 118 ? -7.182 3.878 16.927 1.00 97.00 118 MET A C 1
ATOM 934 O O . MET A 1 118 ? -8.108 4.037 17.719 1.00 97.00 118 MET A O 1
ATOM 938 N N . ALA A 1 119 ? -5.989 4.452 17.128 1.00 96.25 119 ALA A N 1
ATOM 939 C CA . ALA A 1 119 ? -5.713 5.304 18.284 1.00 96.25 119 ALA A CA 1
ATOM 940 C C . ALA A 1 119 ? -6.615 6.550 18.311 1.00 96.25 119 ALA A C 1
ATOM 942 O O . ALA A 1 119 ? -7.181 6.883 19.352 1.00 96.25 119 ALA A O 1
ATOM 943 N N . THR A 1 120 ? -6.797 7.216 17.165 1.00 96.38 120 THR A N 1
ATOM 944 C CA . THR A 1 120 ? -7.734 8.342 17.049 1.00 96.38 120 THR A CA 1
ATOM 945 C C . THR A 1 120 ? -9.177 7.901 17.304 1.00 96.38 120 THR A C 1
ATOM 947 O O . THR A 1 120 ? -9.885 8.565 18.054 1.00 96.38 120 THR A O 1
ATOM 950 N N . ALA A 1 121 ? -9.607 6.757 16.764 1.00 95.44 121 ALA A N 1
ATOM 951 C CA . ALA A 1 121 ? -10.945 6.220 17.008 1.00 95.44 121 ALA A CA 1
ATOM 952 C C . ALA A 1 121 ? -11.199 5.942 18.501 1.00 95.44 121 ALA A C 1
ATOM 954 O O . ALA A 1 121 ? -12.239 6.332 19.033 1.00 95.44 121 ALA A O 1
ATOM 955 N N . ALA A 1 122 ? -10.232 5.345 19.202 1.00 93.38 122 ALA A N 1
ATOM 956 C CA . ALA A 1 122 ? -10.324 5.101 20.640 1.00 93.38 122 ALA A CA 1
ATOM 957 C C . ALA A 1 122 ? -10.411 6.408 21.452 1.00 93.38 122 ALA A C 1
ATOM 959 O O . ALA A 1 122 ? -11.185 6.503 22.409 1.00 93.38 122 ALA A O 1
ATOM 960 N N . GLN A 1 123 ? -9.656 7.441 21.058 1.00 93.06 123 GLN A N 1
ATOM 961 C CA . GLN A 1 123 ? -9.735 8.766 21.682 1.00 93.06 123 GLN A CA 1
ATOM 962 C C . GLN A 1 123 ? -11.112 9.405 21.496 1.00 93.06 123 GLN A C 1
ATOM 964 O O . GLN A 1 123 ? -11.671 9.928 22.457 1.00 93.06 123 GLN A O 1
ATOM 969 N N . GLU A 1 124 ? -11.691 9.318 20.299 1.00 93.19 124 GLU A N 1
ATOM 970 C CA . GLU A 1 124 ? -13.031 9.844 20.036 1.00 93.19 124 GLU A CA 1
ATOM 971 C C . GLU A 1 124 ? -14.104 9.154 20.884 1.00 93.19 124 GLU A C 1
ATOM 973 O O . GLU A 1 124 ? -14.954 9.830 21.464 1.00 93.19 124 GLU A O 1
ATOM 978 N N . VAL A 1 125 ? -14.035 7.826 21.027 1.00 92.69 125 VAL A N 1
ATOM 979 C CA . VAL A 1 125 ? -14.934 7.073 21.917 1.00 92.69 125 VAL A CA 1
ATOM 980 C C . VAL A 1 125 ? -14.796 7.555 23.363 1.00 92.69 125 VAL A C 1
ATOM 982 O O . VAL A 1 125 ? -15.799 7.781 24.043 1.00 92.69 125 VAL A O 1
ATOM 985 N N . LYS A 1 126 ? -13.562 7.778 23.835 1.00 91.25 126 LYS A N 1
ATOM 986 C CA . LYS A 1 126 ? -13.312 8.313 25.180 1.00 91.25 126 LYS A CA 1
ATOM 987 C C . LYS A 1 126 ? -13.910 9.709 25.368 1.00 91.25 126 LYS A C 1
ATOM 989 O O . LYS A 1 126 ? -14.555 9.955 26.390 1.00 91.25 126 LYS A O 1
ATOM 994 N N . SER A 1 127 ? -13.726 10.596 24.392 1.00 90.50 127 SER A N 1
ATOM 995 C CA . SER A 1 127 ? -14.274 11.954 24.413 1.00 90.50 127 SER A CA 1
ATOM 996 C C . SER A 1 127 ? -15.803 11.960 24.411 1.00 90.50 127 SER A C 1
ATOM 998 O O . SER A 1 127 ? -16.400 12.682 25.203 1.00 90.50 127 SER A O 1
ATOM 1000 N N . LEU A 1 128 ? -16.447 11.114 23.600 1.00 89.19 128 LEU A N 1
ATOM 1001 C CA . LEU A 1 128 ? -17.911 11.019 23.532 1.00 89.19 128 LEU A CA 1
ATOM 1002 C C . LEU A 1 128 ? -18.545 10.585 24.855 1.00 89.19 128 LEU A C 1
ATOM 1004 O O . LEU A 1 128 ? -19.598 11.091 25.237 1.00 89.19 128 LEU A O 1
ATOM 1008 N N . LYS A 1 129 ? -17.900 9.671 25.587 1.00 85.00 129 LYS A N 1
ATOM 1009 C CA . LYS A 1 129 ? -18.388 9.218 26.897 1.00 85.00 129 LYS A CA 1
ATOM 1010 C C . LYS A 1 129 ? -18.094 10.206 28.034 1.00 85.00 129 LYS A C 1
ATOM 1012 O O . LYS A 1 129 ? -18.503 9.941 29.161 1.00 85.00 129 LYS A O 1
ATOM 1017 N N . ASN A 1 130 ? -17.388 11.316 27.773 1.00 81.25 130 ASN A N 1
ATOM 1018 C CA . ASN A 1 130 ? -16.904 12.264 28.788 1.00 81.25 130 ASN A CA 1
ATOM 1019 C C . ASN A 1 130 ? -16.182 11.574 29.967 1.00 81.25 130 ASN A C 1
ATOM 1021 O O . ASN A 1 130 ? -16.214 12.056 31.103 1.00 81.25 130 ASN A O 1
ATOM 1025 N N . SER A 1 131 ? -15.541 10.427 29.712 1.00 71.12 131 SER A N 1
ATOM 1026 C CA . SER A 1 131 ? -14.908 9.639 30.768 1.00 71.12 131 SER A CA 1
ATOM 1027 C C . SER A 1 131 ? -13.596 10.294 31.196 1.00 71.12 131 SER A C 1
ATOM 1029 O O . SER A 1 131 ? -12.635 10.364 30.425 1.00 71.12 131 SER A O 1
ATOM 1031 N N . LYS A 1 132 ? -13.550 10.757 32.450 1.00 69.88 132 LYS A N 1
ATOM 1032 C CA . LYS A 1 132 ? -12.312 11.199 33.116 1.00 69.88 132 LYS A CA 1
ATOM 1033 C C . LYS A 1 132 ? -11.484 10.024 33.642 1.00 69.88 132 LYS A C 1
ATOM 1035 O O . LYS A 1 132 ? -10.384 10.231 34.143 1.00 69.88 132 LYS A O 1
ATOM 1040 N N . GLU A 1 133 ? -12.006 8.806 33.540 1.00 74.62 133 GLU A N 1
ATOM 1041 C CA . GLU A 1 133 ? -11.345 7.603 34.022 1.00 74.62 133 GLU A CA 1
ATOM 1042 C C . GLU A 1 133 ? -10.333 7.064 32.999 1.00 74.62 133 GLU A C 1
ATOM 1044 O O . GLU A 1 133 ? -10.335 7.397 31.806 1.00 74.62 133 GLU A O 1
ATOM 1049 N N . ASN A 1 134 ? -9.428 6.212 33.481 1.00 76.44 134 ASN A N 1
ATOM 1050 C CA . ASN A 1 134 ? -8.469 5.510 32.628 1.00 76.44 134 ASN A CA 1
ATOM 1051 C C . ASN A 1 134 ? -9.147 4.440 31.763 1.00 76.44 134 ASN A C 1
ATOM 1053 O O . ASN A 1 134 ? -8.642 4.122 30.690 1.00 76.44 134 ASN A O 1
ATOM 1057 N N . VAL A 1 135 ? -10.299 3.931 32.207 1.00 79.56 135 VAL A N 1
ATOM 1058 C CA . VAL A 1 135 ? -11.102 2.929 31.506 1.00 79.56 135 VAL A CA 1
ATOM 1059 C C . VAL A 1 135 ? -12.389 3.584 31.014 1.00 79.56 135 VAL A C 1
ATOM 1061 O O . VAL A 1 135 ? -13.108 4.224 31.777 1.00 79.56 135 VAL A O 1
ATOM 1064 N N . THR A 1 136 ? -12.693 3.416 29.731 1.00 84.81 136 THR A N 1
ATOM 1065 C CA . THR A 1 136 ? -13.966 3.845 29.143 1.00 84.81 136 THR A CA 1
ATOM 1066 C C . THR A 1 136 ? -14.760 2.605 28.783 1.00 84.81 136 THR A C 1
ATOM 1068 O O . THR A 1 136 ? -14.267 1.750 28.056 1.00 84.81 136 THR A O 1
ATOM 1071 N N . ARG A 1 137 ? -15.997 2.505 29.273 1.00 86.31 137 ARG A N 1
ATOM 1072 C CA . ARG A 1 137 ? -16.928 1.474 28.808 1.00 86.31 137 ARG A CA 1
ATOM 1073 C C . ARG A 1 137 ? -17.539 1.910 27.479 1.00 86.31 137 ARG A C 1
ATOM 1075 O O . ARG A 1 137 ? -18.156 2.975 27.404 1.00 86.31 137 ARG A O 1
ATOM 1082 N N . CYS A 1 138 ? -17.403 1.078 26.459 1.00 87.31 138 CYS A N 1
ATOM 1083 C CA . CYS A 1 138 ? -18.037 1.255 25.160 1.00 87.31 138 CYS A CA 1
ATOM 1084 C C . CYS A 1 138 ? -18.673 -0.054 24.697 1.00 87.31 138 CYS A C 1
ATOM 1086 O O . CYS A 1 138 ? -18.240 -1.137 25.085 1.00 87.31 138 CYS A O 1
ATOM 1088 N N . GLY A 1 139 ? -19.740 0.065 23.909 1.00 92.69 139 GLY A N 1
ATOM 1089 C CA . GLY A 1 139 ? -20.311 -1.076 23.206 1.00 92.69 139 GLY A CA 1
ATOM 1090 C C . GLY A 1 139 ? -19.501 -1.362 21.947 1.00 92.69 139 GLY A C 1
ATOM 1091 O O . GLY A 1 139 ? -19.124 -0.428 21.234 1.00 92.69 139 GLY A O 1
ATOM 1092 N N . GLU A 1 140 ? -19.258 -2.638 21.673 1.00 94.44 140 GLU A N 1
ATOM 1093 C CA . GLU A 1 140 ? -18.429 -3.089 20.558 1.00 94.44 140 GLU A CA 1
ATOM 1094 C C . GLU A 1 140 ? -19.183 -4.118 19.708 1.00 94.44 140 GLU A C 1
ATOM 1096 O O . GLU A 1 140 ? -19.911 -4.960 20.236 1.00 94.44 140 GLU A O 1
ATOM 1101 N N . SER A 1 141 ? -19.007 -4.035 18.391 1.00 96.38 141 SER A N 1
ATOM 1102 C CA . SER A 1 141 ? -19.394 -5.068 17.429 1.00 96.38 141 SER A CA 1
ATOM 1103 C C . SER A 1 141 ? -18.136 -5.735 16.896 1.00 96.38 141 SER A C 1
ATOM 1105 O O . SER A 1 141 ? -17.122 -5.068 16.692 1.00 96.38 141 SER A O 1
ATOM 1107 N N . VAL A 1 142 ? -18.197 -7.041 16.651 1.00 96.12 142 VAL A N 1
ATOM 1108 C CA . VAL A 1 142 ? -17.073 -7.802 16.102 1.00 96.12 142 VAL A CA 1
ATOM 1109 C C . VAL A 1 142 ? -17.488 -8.393 14.769 1.00 96.12 142 VAL A C 1
ATOM 1111 O O . VAL A 1 142 ? -18.345 -9.273 14.713 1.00 96.12 142 VAL A O 1
ATOM 1114 N N . ASP A 1 143 ? -16.826 -7.935 13.714 1.00 94.31 143 ASP A N 1
ATOM 1115 C CA . ASP A 1 143 ? -17.063 -8.391 12.352 1.00 94.31 143 ASP A CA 1
ATOM 1116 C C . ASP A 1 143 ? -15.854 -9.188 11.868 1.00 94.31 143 ASP A C 1
ATOM 1118 O O . ASP A 1 143 ? -14.704 -8.846 12.147 1.00 94.31 143 ASP A O 1
ATOM 1122 N N . SER A 1 144 ? -16.098 -10.266 11.124 1.00 91.50 144 SER A N 1
ATOM 1123 C CA . SER A 1 144 ? -15.027 -11.057 10.519 1.00 91.50 144 SER A CA 1
ATOM 1124 C C . SER A 1 144 ? -15.302 -11.334 9.051 1.00 91.50 144 SER A C 1
ATOM 1126 O O . SER A 1 144 ? -16.445 -11.522 8.634 1.00 91.50 144 SER A O 1
ATOM 1128 N N . THR A 1 145 ? -14.239 -11.348 8.251 1.00 88.19 145 THR A N 1
ATOM 1129 C CA . THR A 1 145 ? -14.324 -11.606 6.817 1.00 88.19 145 THR A CA 1
ATOM 1130 C C . THR A 1 145 ? -13.204 -12.520 6.348 1.00 88.19 145 THR A C 1
ATOM 1132 O O . THR A 1 145 ? -12.017 -12.262 6.549 1.00 88.19 145 THR A O 1
ATOM 1135 N N . TRP A 1 146 ? -13.595 -13.555 5.610 1.00 84.12 146 TRP A N 1
ATOM 1136 C CA . TRP A 1 146 ? -12.676 -14.444 4.913 1.00 84.12 146 TRP A CA 1
ATOM 1137 C C . TRP A 1 146 ? -12.450 -13.975 3.479 1.00 84.12 146 TRP A C 1
ATOM 1139 O O . TRP A 1 146 ? -13.383 -13.549 2.790 1.00 84.12 146 TRP A O 1
ATOM 1149 N N . GLN A 1 147 ? -11.211 -14.091 2.999 1.00 77.38 147 GLN A N 1
ATOM 1150 C CA . GLN A 1 147 ? -10.955 -13.986 1.564 1.00 77.38 147 GLN A CA 1
ATOM 1151 C C . GLN A 1 147 ? -11.696 -15.110 0.820 1.00 77.38 147 GLN A C 1
ATOM 1153 O O . GLN A 1 147 ? -11.711 -16.263 1.250 1.00 77.38 147 GLN A O 1
ATOM 1158 N N . ARG A 1 148 ? -12.361 -14.754 -0.286 1.00 73.38 148 ARG A N 1
ATOM 1159 C CA . ARG A 1 148 ? -13.222 -15.666 -1.058 1.00 73.38 148 ARG A CA 1
ATOM 1160 C C . ARG A 1 148 ? -12.395 -16.676 -1.869 1.00 73.38 148 ARG A C 1
ATOM 1162 O O . ARG A 1 148 ? -11.205 -16.484 -2.108 1.00 73.38 148 ARG A O 1
ATOM 1169 N N . SER A 1 149 ? -13.048 -17.735 -2.352 1.00 64.31 149 SER A N 1
ATOM 1170 C CA . SER A 1 149 ? -12.437 -18.705 -3.275 1.00 64.31 149 SER A CA 1
ATOM 1171 C C . SER A 1 149 ? -11.886 -18.017 -4.537 1.00 64.31 149 SER A C 1
ATOM 1173 O O . SER A 1 149 ? -12.501 -17.091 -5.066 1.00 64.31 149 SER A O 1
ATOM 1175 N N . GLY A 1 150 ? -10.713 -18.454 -5.010 1.00 71.81 150 GLY A N 1
ATOM 1176 C CA . GLY A 1 150 ? -9.992 -17.871 -6.154 1.00 71.81 150 GLY A CA 1
ATOM 1177 C C . GLY A 1 150 ? -8.837 -16.926 -5.786 1.00 71.81 150 GLY A C 1
ATOM 1178 O O . GLY A 1 150 ? -8.069 -16.534 -6.673 1.00 71.81 150 GLY A O 1
ATOM 1179 N N . TYR A 1 151 ? -8.683 -16.606 -4.499 1.00 68.00 151 TYR A N 1
ATOM 1180 C CA . TYR A 1 151 ? -7.540 -15.875 -3.952 1.00 68.00 151 TYR A CA 1
ATOM 1181 C C . TYR A 1 151 ? -6.359 -16.834 -3.744 1.00 68.00 151 TYR A C 1
ATOM 1183 O O . TYR A 1 151 ? -6.540 -17.981 -3.343 1.00 68.00 151 TYR A O 1
ATOM 1191 N N . SER A 1 152 ? -5.134 -16.372 -4.009 1.00 67.56 152 SER A N 1
ATOM 1192 C CA . SER A 1 152 ? -3.919 -17.163 -3.761 1.00 67.56 152 SER A CA 1
ATOM 1193 C C . SER A 1 152 ? -3.588 -17.296 -2.273 1.00 67.56 152 SER A C 1
ATOM 1195 O O . SER A 1 152 ? -2.730 -18.099 -1.921 1.00 67.56 152 SER A O 1
ATOM 1197 N N . SER A 1 153 ? -4.219 -16.480 -1.421 1.00 65.56 153 SER A N 1
ATOM 1198 C CA . SER A 1 153 ? -4.072 -16.508 0.030 1.00 65.56 153 SER A CA 1
ATOM 1199 C C . SER A 1 153 ? -5.412 -16.748 0.729 1.00 65.56 153 SER A C 1
ATOM 1201 O O . SER A 1 153 ? -6.400 -16.092 0.416 1.00 65.56 153 SER A O 1
ATOM 1203 N N . LEU A 1 154 ? -5.428 -17.657 1.703 1.00 73.75 154 LEU A N 1
ATOM 1204 C CA . LEU A 1 154 ? -6.494 -17.862 2.679 1.00 73.75 154 LEU A CA 1
ATOM 1205 C C . LEU A 1 154 ? -6.203 -17.043 3.942 1.00 73.75 154 LEU A C 1
ATOM 1207 O O . LEU A 1 154 ? -5.591 -17.534 4.896 1.00 73.75 154 LEU A O 1
ATOM 1211 N N . ASN A 1 155 ? -6.627 -15.780 3.922 1.00 83.12 155 ASN A N 1
ATOM 1212 C CA . ASN A 1 155 ? -6.547 -14.884 5.073 1.00 83.12 155 ASN A CA 1
ATOM 1213 C C . ASN A 1 155 ? -7.946 -14.616 5.642 1.00 83.12 155 ASN A C 1
ATOM 1215 O O . ASN A 1 155 ? -8.919 -14.496 4.890 1.00 83.12 155 ASN A O 1
ATOM 1219 N N . ASN A 1 156 ? -8.013 -14.470 6.961 1.00 86.38 156 ASN A N 1
ATOM 1220 C CA . ASN A 1 156 ? -9.158 -13.950 7.693 1.00 86.38 156 ASN A CA 1
ATOM 1221 C C . ASN A 1 156 ? -8.779 -12.608 8.321 1.00 86.38 156 ASN A C 1
ATOM 1223 O O . ASN A 1 156 ? -7.651 -12.421 8.772 1.00 86.38 156 ASN A O 1
ATOM 1227 N N . CYS A 1 157 ? -9.726 -11.687 8.360 1.00 90.50 157 CYS A N 1
ATOM 1228 C CA . CYS A 1 157 ? -9.604 -10.428 9.073 1.00 90.50 157 CYS A CA 1
ATOM 1229 C C . CYS A 1 157 ? -10.747 -10.354 10.076 1.00 90.50 157 CYS A C 1
ATOM 1231 O O . CYS A 1 157 ? -11.908 -10.464 9.685 1.00 90.50 157 CYS A O 1
ATOM 1233 N N . VAL A 1 158 ? -10.414 -10.163 11.347 1.00 93.38 158 VAL A N 1
ATOM 1234 C CA . VAL A 1 158 ? -11.369 -9.895 12.421 1.00 93.38 158 VAL A CA 1
ATOM 1235 C C . VAL A 1 158 ? -11.180 -8.447 12.837 1.00 93.38 158 VAL A C 1
ATOM 1237 O O . VAL A 1 158 ? -10.054 -8.019 13.064 1.00 93.38 158 VAL A O 1
ATOM 1240 N N . SER A 1 159 ? -12.261 -7.685 12.914 1.00 95.12 159 SER A N 1
ATOM 1241 C CA . SER A 1 159 ? -12.236 -6.278 13.299 1.00 95.12 159 SER A CA 1
ATOM 1242 C C . SER A 1 159 ? -13.233 -6.001 14.409 1.00 95.12 159 SER A C 1
ATOM 1244 O O . SER A 1 159 ? -14.378 -6.447 14.344 1.00 95.12 159 SER A O 1
ATOM 1246 N N . VAL A 1 160 ? -12.800 -5.223 15.394 1.00 96.50 160 VAL A N 1
ATOM 1247 C CA . VAL A 1 160 ? -13.633 -4.715 16.484 1.00 96.50 160 VAL A CA 1
ATOM 1248 C C . VAL A 1 160 ? -14.021 -3.279 16.160 1.00 96.50 160 VAL A C 1
ATOM 1250 O O . VAL A 1 160 ? -13.158 -2.448 15.875 1.00 96.50 160 VAL A O 1
ATOM 1253 N N . LEU A 1 161 ? -15.316 -2.978 16.197 1.00 95.88 161 LEU A N 1
ATOM 1254 C CA . LEU A 1 161 ? -15.881 -1.665 15.903 1.00 95.88 161 LEU A CA 1
ATOM 1255 C C . LEU A 1 161 ? -16.597 -1.111 17.127 1.00 95.88 161 LEU A C 1
ATOM 1257 O O . LEU A 1 161 ? -17.403 -1.801 17.745 1.00 95.88 161 LEU A O 1
ATOM 1261 N N . ALA A 1 162 ? -16.377 0.162 17.434 1.00 95.50 162 ALA A N 1
ATOM 1262 C CA . ALA A 1 162 ? -17.184 0.864 18.421 1.00 95.50 162 ALA A CA 1
ATOM 1263 C C . ALA A 1 162 ? -18.593 1.106 17.866 1.00 95.50 162 ALA A C 1
ATOM 1265 O O . ALA A 1 162 ? -18.745 1.753 16.830 1.00 95.50 162 ALA A O 1
ATOM 1266 N N . ILE A 1 163 ? -19.628 0.656 18.579 1.00 94.62 163 ILE A N 1
ATOM 1267 C CA . ILE A 1 163 ? -21.032 0.834 18.165 1.00 94.62 163 ILE A CA 1
ATOM 1268 C C . ILE A 1 163 ? -21.393 2.322 18.082 1.00 94.62 163 ILE A C 1
ATOM 1270 O O . ILE A 1 163 ? -22.095 2.742 17.168 1.00 94.62 163 ILE A O 1
ATOM 1274 N N . ASP A 1 164 ? -20.877 3.126 19.014 1.00 91.75 164 ASP A N 1
ATOM 1275 C CA . ASP A 1 164 ? -21.217 4.547 19.117 1.00 91.75 164 ASP A CA 1
ATOM 1276 C C . ASP A 1 164 ? -20.662 5.384 17.947 1.00 91.75 164 ASP A C 1
ATOM 1278 O O . ASP A 1 164 ? -21.291 6.356 17.533 1.00 91.75 164 ASP A O 1
ATOM 1282 N N . THR A 1 165 ? -19.478 5.040 17.422 1.00 93.31 165 THR A N 1
ATOM 1283 C CA . THR A 1 165 ? -18.801 5.815 16.361 1.00 93.31 165 THR A CA 1
ATOM 1284 C C . THR A 1 165 ? -18.801 5.122 15.004 1.00 93.31 165 THR A C 1
ATOM 1286 O O . THR A 1 165 ? -18.495 5.761 13.998 1.00 93.31 165 THR A O 1
ATOM 1289 N N . GLY A 1 166 ? -19.082 3.818 14.961 1.00 94.12 166 GLY A N 1
ATOM 1290 C CA . GLY A 1 166 ? -18.905 2.979 13.777 1.00 94.12 166 GLY A CA 1
ATOM 1291 C C . GLY A 1 166 ? -17.443 2.837 13.336 1.00 94.12 166 GLY A C 1
ATOM 1292 O O . GLY A 1 166 ? -17.185 2.418 12.209 1.00 94.12 166 GLY A O 1
ATOM 1293 N N . LYS A 1 167 ? -16.474 3.224 14.179 1.00 95.69 167 LYS A N 1
ATOM 1294 C CA . LYS A 1 167 ? -15.043 3.197 13.849 1.00 95.69 167 LYS A CA 1
ATOM 1295 C C . LYS A 1 167 ? -14.368 1.943 14.386 1.00 95.69 167 LYS A C 1
ATOM 1297 O O . LYS A 1 167 ? -14.726 1.430 15.442 1.00 95.69 167 LYS A O 1
ATOM 1302 N N . ILE A 1 168 ? -13.351 1.501 13.658 1.00 96.19 168 ILE A N 1
ATOM 1303 C CA . ILE A 1 168 ? -12.516 0.351 14.004 1.00 96.19 168 ILE A CA 1
ATOM 1304 C C . ILE A 1 168 ? -11.632 0.711 15.205 1.00 96.19 168 ILE A C 1
ATOM 1306 O O . ILE A 1 168 ? -10.888 1.692 15.152 1.00 96.19 168 ILE A O 1
ATOM 1310 N N . LEU A 1 169 ? -11.721 -0.089 16.264 1.00 95.44 169 LEU A N 1
ATOM 1311 C CA . LEU A 1 169 ? -10.892 0.009 17.465 1.00 95.44 169 LEU A CA 1
ATOM 1312 C C . LEU A 1 169 ? -9.700 -0.942 17.420 1.00 95.44 169 LEU A C 1
ATOM 1314 O O . LEU A 1 169 ? -8.630 -0.586 17.906 1.00 95.44 169 LEU A O 1
ATOM 1318 N N . ASP A 1 170 ? -9.886 -2.123 16.833 1.00 95.75 170 ASP A N 1
ATOM 1319 C CA . ASP A 1 170 ? -8.838 -3.131 16.714 1.00 95.75 170 ASP A CA 1
ATOM 1320 C C . ASP A 1 170 ? -9.055 -4.028 15.489 1.00 95.75 170 ASP A C 1
ATOM 1322 O O . ASP A 1 170 ? -10.185 -4.186 15.013 1.00 95.75 170 ASP A O 1
ATOM 1326 N N . VAL A 1 171 ? -7.972 -4.607 14.970 1.00 94.50 171 VAL A N 1
ATOM 1327 C CA . VAL A 1 171 ? -7.989 -5.548 13.845 1.00 94.50 171 VAL A CA 1
ATOM 1328 C C . VAL A 1 171 ? -6.948 -6.634 14.057 1.00 94.50 171 VAL A C 1
ATOM 1330 O O . VAL A 1 171 ? -5.763 -6.339 14.191 1.00 94.50 171 VAL A O 1
ATOM 1333 N N . GLU A 1 172 ? -7.375 -7.887 13.934 1.00 92.38 172 GLU A N 1
ATOM 1334 C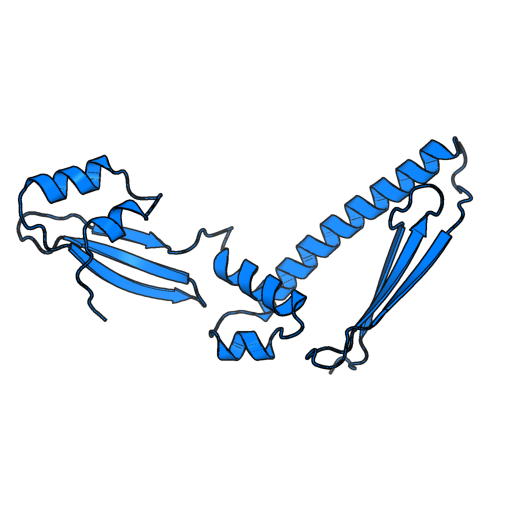 CA . GLU A 1 172 ? -6.495 -9.048 13.908 1.00 92.38 172 GLU A CA 1
ATOM 1335 C C . GLU A 1 172 ? -6.564 -9.738 12.542 1.00 92.38 172 GLU A C 1
ATOM 1337 O O . GLU A 1 172 ? -7.638 -10.075 12.028 1.00 92.38 172 GLU A O 1
ATOM 1342 N N . ILE A 1 173 ? -5.395 -9.965 11.943 1.00 88.06 173 ILE A N 1
ATOM 1343 C CA . ILE A 1 173 ? -5.269 -10.668 10.665 1.00 88.06 173 ILE A CA 1
ATOM 1344 C C . ILE A 1 173 ? -4.772 -12.084 10.927 1.00 88.06 173 ILE A C 1
ATOM 1346 O O . ILE A 1 173 ? -3.644 -12.285 11.368 1.00 88.06 173 ILE A O 1
ATOM 1350 N N . MET A 1 174 ? -5.579 -13.074 10.561 1.00 84.62 174 MET A N 1
ATOM 1351 C CA . MET A 1 174 ? -5.205 -14.482 10.631 1.00 84.62 174 MET A CA 1
ATOM 1352 C C . MET A 1 174 ? -4.929 -15.034 9.231 1.00 84.62 174 MET A C 1
ATOM 1354 O O . MET A 1 174 ? -5.536 -14.624 8.242 1.00 84.62 174 MET A O 1
ATOM 1358 N N . SER A 1 175 ? -4.034 -16.010 9.131 1.00 81.19 175 SER A N 1
ATOM 1359 C CA . SER A 1 175 ? -3.767 -16.740 7.889 1.00 81.19 175 SER A CA 1
ATOM 1360 C C . SER A 1 175 ? -3.864 -18.237 8.127 1.00 81.19 175 SER A C 1
ATOM 1362 O O . SER A 1 175 ? -3.367 -18.726 9.138 1.00 81.19 175 SER A O 1
ATOM 1364 N N . GLN A 1 176 ? -4.431 -18.976 7.176 1.00 71.56 176 GLN A N 1
ATOM 1365 C CA . GLN A 1 176 ? -4.524 -20.437 7.262 1.00 71.56 176 GLN A CA 1
ATOM 1366 C C . GLN A 1 176 ? -3.228 -21.156 6.833 1.00 71.56 176 GLN A C 1
ATOM 1368 O O . GLN A 1 176 ? -3.141 -22.378 6.916 1.00 71.56 176 GLN A O 1
ATOM 1373 N N . TYR A 1 177 ? -2.202 -20.430 6.378 1.00 68.31 177 TYR A N 1
ATOM 1374 C CA . TYR A 1 177 ? -0.900 -21.025 6.066 1.00 68.31 177 TYR A CA 1
ATOM 1375 C C . TYR A 1 177 ? 0.007 -21.043 7.292 1.00 68.31 177 TYR A C 1
ATOM 1377 O O . TYR A 1 177 ? 0.155 -20.035 7.985 1.00 68.31 177 TYR A O 1
ATOM 1385 N N . CYS A 1 178 ? 0.673 -22.173 7.515 1.00 51.72 178 CYS A N 1
ATOM 1386 C CA . CYS A 1 178 ? 1.783 -22.256 8.453 1.00 51.72 178 CYS A CA 1
ATOM 1387 C C . CYS A 1 178 ? 2.979 -21.452 7.921 1.00 51.72 178 CYS A C 1
ATOM 1389 O O . CYS A 1 178 ? 3.267 -21.477 6.722 1.00 51.72 178 CYS A O 1
ATOM 1391 N N . ARG A 1 179 ? 3.698 -20.763 8.815 1.00 50.75 179 ARG A N 1
ATOM 1392 C CA . ARG A 1 179 ? 5.034 -20.241 8.498 1.00 50.75 179 ARG A CA 1
ATOM 1393 C C . ARG A 1 179 ? 5.957 -21.446 8.281 1.00 50.75 179 ARG A C 1
ATOM 1395 O O . ARG A 1 179 ? 6.143 -22.219 9.216 1.00 50.75 179 ARG A O 1
ATOM 1402 N N . THR A 1 180 ? 6.454 -21.628 7.059 1.00 39.00 180 THR A N 1
ATOM 1403 C CA . THR A 1 180 ? 7.619 -22.486 6.771 1.00 39.00 180 THR A CA 1
ATOM 1404 C C . THR A 1 180 ? 8.888 -21.847 7.290 1.00 39.00 180 THR A C 1
ATOM 1406 O O . THR A 1 180 ? 9.015 -20.617 7.081 1.00 39.00 180 THR A O 1
#